Protein AF-A0A5K1AZG7-F1 (afdb_monomer)

InterPro domains:
  IPR001585 Transaldolase/Fructose-6-phosphate aldolase [PF00923] (3-68)
  IPR013785 Aldolase-type TIM barrel [G3DSA:3.20.20.70] (1-73)

Foldseek 3Di:
DDDDDPVVVVVCVVDNDDDDCPPPPVVVVVVVVVVCVVVVDDPVVVVVVVVVVVVVVVVVVVVVVVVVVVVVVVVVVVVVD

Nearest PDB structures (foldseek):
  7odo-assembly1_A  TM=9.515E-01  e=5.433E-02  Neisseria gonorrhoeae
  7bbw-assembly2_B  TM=9.549E-01  e=5.898E-02  Neisseria gonorrhoeae
  7oey-assembly1_B  TM=9.502E-01  e=5.898E-02  Neisseria gonorrhoeae FA 1090

Mean predicted aligned error: 4.85 Å

Organism: NCBI:txid210225

Structure (mmCIF, N/CA/C/O backbone):
data_AF-A0A5K1AZG7-F1
#
_entry.id   AF-A0A5K1AZG7-F1
#
loop_
_atom_site.group_PDB
_atom_site.id
_atom_site.type_symbol
_atom_site.label_atom_id
_atom_site.label_alt_id
_atom_site.label_comp_id
_atom_site.label_asym_id
_atom_site.label_entity_id
_atom_site.label_seq_id
_atom_site.pdbx_PDB_ins_code
_atom_site.Cartn_x
_atom_site.Cartn_y
_atom_site.Cartn_z
_atom_site.occupancy
_atom_site.B_iso_or_equiv
_atom_site.auth_seq_id
_atom_site.auth_comp_id
_atom_site.auth_asym_id
_atom_site.auth_atom_id
_atom_site.pdbx_PDB_model_num
ATOM 1 N N . VAL A 1 1 ? 8.760 11.796 1.825 1.00 91.44 1 VAL A N 1
ATOM 2 C CA . VAL A 1 1 ? 8.829 11.118 3.145 1.00 91.44 1 VAL A CA 1
ATOM 3 C C . VAL A 1 1 ? 8.240 9.730 2.970 1.00 91.44 1 VAL A C 1
ATOM 5 O O . VAL A 1 1 ? 7.290 9.622 2.209 1.00 91.44 1 VAL A O 1
ATOM 8 N N . SER A 1 2 ? 8.805 8.700 3.605 1.00 94.19 2 SER A N 1
ATOM 9 C CA . SER A 1 2 ? 8.230 7.347 3.624 1.00 94.19 2 SER A CA 1
ATOM 10 C C . SER A 1 2 ? 7.812 7.011 5.055 1.00 94.19 2 SER A C 1
ATOM 12 O O . SER A 1 2 ? 8.664 7.005 5.945 1.00 94.19 2 SER A O 1
ATOM 14 N N . THR A 1 3 ? 6.514 6.799 5.285 1.00 96.25 3 THR A N 1
ATOM 15 C CA . THR A 1 3 ? 5.976 6.351 6.579 1.00 96.25 3 THR A CA 1
ATOM 16 C C . THR A 1 3 ? 5.964 4.831 6.580 1.00 96.25 3 THR A C 1
ATOM 18 O O . THR A 1 3 ? 5.281 4.224 5.760 1.00 96.25 3 THR A O 1
ATOM 21 N N . MET A 1 4 ? 6.729 4.217 7.479 1.00 97.38 4 MET A N 1
ATOM 22 C CA . MET A 1 4 ? 6.941 2.770 7.501 1.00 97.38 4 MET A CA 1
ATOM 23 C C . MET A 1 4 ? 6.437 2.170 8.815 1.00 97.38 4 MET A C 1
ATOM 25 O O . MET A 1 4 ? 6.693 2.755 9.868 1.00 97.38 4 MET A O 1
ATOM 29 N N . PRO A 1 5 ? 5.760 1.008 8.787 1.00 97.75 5 PRO A N 1
ATOM 30 C CA . PRO A 1 5 ? 5.528 0.232 9.999 1.00 97.75 5 PRO A CA 1
ATOM 31 C C . PRO A 1 5 ? 6.855 -0.322 10.541 1.00 97.75 5 PRO A C 1
ATOM 33 O O . PRO A 1 5 ? 7.796 -0.544 9.773 1.00 97.75 5 PRO A O 1
ATOM 36 N N . ASP A 1 6 ? 6.914 -0.613 11.842 1.00 98.12 6 ASP A N 1
ATOM 37 C CA . ASP A 1 6 ? 8.138 -1.053 12.534 1.00 98.12 6 ASP A CA 1
ATOM 38 C C . ASP A 1 6 ? 8.829 -2.237 11.850 1.00 98.12 6 ASP A C 1
ATOM 40 O O . ASP A 1 6 ? 10.051 -2.265 11.731 1.00 98.12 6 ASP A O 1
ATOM 44 N N . GLN A 1 7 ? 8.054 -3.194 11.332 1.00 97.94 7 GLN A N 1
ATOM 45 C CA . GLN A 1 7 ? 8.605 -4.352 10.628 1.00 97.94 7 GLN A CA 1
ATOM 46 C C . GLN A 1 7 ? 9.340 -3.959 9.337 1.00 97.94 7 GLN A C 1
ATOM 48 O O . GLN A 1 7 ? 10.419 -4.483 9.062 1.00 97.94 7 GLN A O 1
ATOM 53 N N . ALA A 1 8 ? 8.780 -3.033 8.554 1.00 97.44 8 ALA A N 1
ATOM 54 C CA . ALA A 1 8 ? 9.416 -2.553 7.330 1.00 97.44 8 ALA A CA 1
ATOM 55 C C . ALA A 1 8 ? 10.663 -1.720 7.650 1.00 97.44 8 ALA A C 1
ATOM 57 O O . ALA A 1 8 ? 11.688 -1.870 6.988 1.00 97.44 8 ALA A O 1
ATOM 58 N N . LEU A 1 9 ? 10.606 -0.900 8.706 1.00 97.94 9 LEU A N 1
ATOM 59 C CA . LEU A 1 9 ? 11.770 -0.165 9.194 1.00 97.94 9 LEU A CA 1
ATOM 60 C C . LEU A 1 9 ? 12.882 -1.120 9.647 1.00 97.94 9 LEU A C 1
ATOM 62 O O . LEU A 1 9 ? 14.037 -0.925 9.282 1.00 97.94 9 LEU A O 1
ATOM 66 N N 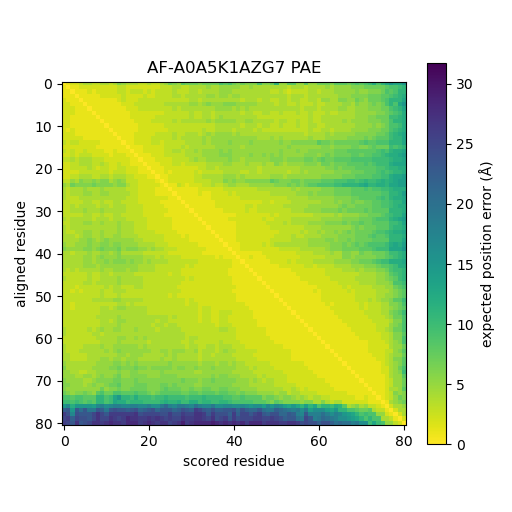. GLN A 1 10 ? 12.546 -2.173 10.391 1.00 98.25 10 GLN A N 1
ATOM 67 C CA . GLN A 1 10 ? 13.518 -3.158 10.859 1.00 98.25 10 GLN A CA 1
ATOM 68 C C . GLN A 1 10 ? 14.176 -3.913 9.699 1.00 98.25 10 GLN A C 1
ATOM 70 O O . GLN A 1 10 ? 15.389 -4.114 9.721 1.00 98.25 10 GLN A O 1
ATOM 75 N N . ALA A 1 11 ? 13.403 -4.289 8.675 1.00 98.44 11 ALA A N 1
ATOM 76 C CA . ALA A 1 11 ? 13.944 -4.891 7.457 1.00 98.44 11 ALA A CA 1
ATOM 77 C C . ALA A 1 11 ? 14.886 -3.922 6.724 1.00 98.44 11 ALA A C 1
ATOM 79 O O . ALA A 1 11 ? 15.982 -4.299 6.315 1.00 98.44 11 ALA A O 1
ATOM 80 N N . PHE A 1 12 ? 14.509 -2.644 6.631 1.00 98.06 12 PHE A N 1
ATOM 81 C CA . PHE A 1 12 ? 15.363 -1.621 6.036 1.00 98.06 12 PHE A CA 1
ATOM 82 C C . PHE A 1 12 ? 16.657 -1.386 6.836 1.00 98.06 12 PHE A C 1
ATOM 84 O O . PHE A 1 12 ? 17.701 -1.140 6.243 1.00 98.06 12 PHE A O 1
ATOM 91 N N . LEU A 1 13 ? 16.626 -1.484 8.168 1.00 97.88 13 LEU A N 1
ATOM 92 C CA . LEU A 1 13 ? 17.831 -1.376 9.000 1.00 97.88 13 LEU A CA 1
ATOM 93 C C . LEU A 1 13 ? 18.779 -2.570 8.836 1.00 97.88 13 LEU A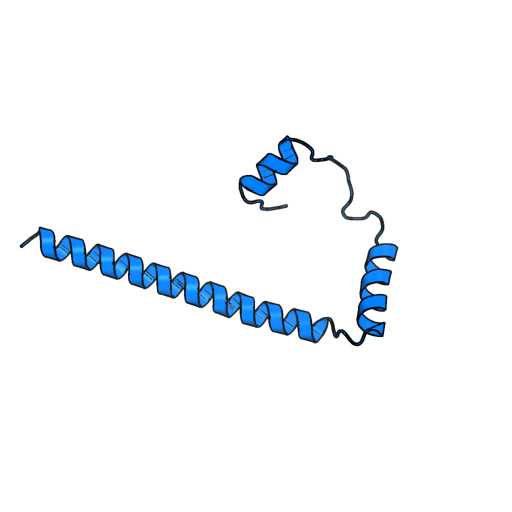 C 1
ATOM 95 O O . LEU A 1 13 ? 19.990 -2.389 8.925 1.00 97.88 13 LEU A O 1
ATOM 99 N N . ASP A 1 14 ? 18.239 -3.769 8.619 1.00 98.44 14 ASP A N 1
ATOM 100 C CA . ASP A 1 14 ? 19.025 -4.992 8.438 1.00 98.44 14 ASP A CA 1
ATOM 101 C C . ASP A 1 14 ? 19.712 -5.039 7.062 1.00 98.44 14 ASP A C 1
ATOM 103 O O . ASP A 1 14 ? 20.905 -5.325 6.971 1.00 98.44 14 ASP A O 1
ATOM 107 N N . HIS A 1 15 ? 18.978 -4.721 5.989 1.00 98.06 15 HIS A N 1
ATOM 108 C CA . HIS A 1 15 ? 19.466 -4.908 4.615 1.00 98.06 15 HIS A CA 1
ATOM 109 C C . HIS A 1 15 ? 18.974 -3.859 3.602 1.00 98.06 15 HIS A C 1
ATOM 111 O O . HIS A 1 15 ? 19.006 -4.088 2.391 1.00 98.06 15 HIS A O 1
ATOM 117 N N . GLY A 1 16 ? 18.516 -2.695 4.058 1.00 96.81 16 GLY A N 1
ATOM 118 C CA . GLY A 1 16 ? 18.153 -1.585 3.182 1.00 96.81 16 GLY A CA 1
ATOM 119 C C . GLY A 1 16 ? 19.371 -0.932 2.526 1.00 96.81 16 GLY A C 1
ATOM 120 O O . GLY A 1 16 ? 20.448 -0.833 3.112 1.00 96.81 16 GLY A O 1
ATOM 121 N N . VAL A 1 17 ? 19.195 -0.435 1.301 1.00 97.06 17 VAL A N 1
ATOM 122 C CA . VAL A 1 17 ? 20.228 0.319 0.577 1.00 97.06 17 VAL A CA 1
ATOM 123 C C . VAL A 1 17 ? 19.772 1.762 0.413 1.00 97.06 17 VAL A C 1
ATOM 125 O O . VAL A 1 17 ? 18.738 2.037 -0.197 1.00 97.06 17 VAL A O 1
ATOM 128 N N . VAL A 1 18 ? 20.563 2.702 0.928 1.00 96.38 18 VAL A N 1
ATOM 129 C CA . VAL A 1 18 ? 20.310 4.134 0.738 1.00 96.38 18 VAL A CA 1
ATOM 130 C C . VAL A 1 18 ? 20.834 4.555 -0.631 1.00 96.38 18 VAL A C 1
ATOM 132 O O . VAL A 1 18 ? 22.033 4.513 -0.894 1.00 96.38 18 VAL A O 1
ATOM 135 N N . SER A 1 19 ? 19.930 4.989 -1.504 1.00 95.50 19 SER A N 1
ATOM 136 C CA . SER A 1 19 ? 20.264 5.558 -2.809 1.00 95.50 19 SER A CA 1
ATOM 137 C C . SER A 1 19 ? 19.194 6.558 -3.249 1.00 95.50 19 SER A C 1
ATOM 139 O O . SER A 1 19 ? 18.071 6.551 -2.741 1.00 95.50 19 SER A O 1
ATOM 141 N N . ARG A 1 20 ? 19.535 7.440 -4.195 1.00 95.81 20 ARG A N 1
ATOM 142 C CA . ARG A 1 20 ? 18.550 8.306 -4.851 1.00 95.81 20 ARG A CA 1
ATOM 143 C C . ARG A 1 20 ? 17.895 7.521 -5.988 1.00 95.81 20 ARG A C 1
ATOM 145 O O . ARG A 1 20 ? 18.392 7.538 -7.107 1.00 95.81 20 ARG A O 1
ATOM 152 N N . SER A 1 21 ? 16.812 6.819 -5.670 1.00 94.38 21 SER A N 1
ATOM 153 C CA . SER A 1 21 ? 16.094 5.970 -6.629 1.00 94.38 21 SER A CA 1
ATOM 154 C C . SER A 1 21 ? 14.812 6.591 -7.188 1.00 94.38 21 SER A C 1
ATOM 156 O O . SER A 1 21 ? 14.299 6.108 -8.191 1.00 94.38 21 SER A O 1
ATOM 158 N N . ILE A 1 22 ? 14.293 7.663 -6.579 1.00 94.88 22 ILE A N 1
ATOM 159 C CA . ILE A 1 22 ? 12.963 8.213 -6.906 1.00 94.88 22 ILE A CA 1
ATOM 160 C C . ILE A 1 22 ? 12.814 8.666 -8.366 1.00 94.88 22 ILE A C 1
ATOM 162 O O . ILE A 1 22 ? 11.729 8.610 -8.926 1.00 94.88 22 ILE A O 1
ATOM 166 N N . ASP A 1 23 ? 13.907 9.115 -8.969 1.00 95.69 23 ASP A N 1
ATOM 167 C CA . ASP A 1 23 ? 14.004 9.579 -10.351 1.00 95.69 23 ASP A CA 1
ATOM 168 C C . ASP A 1 23 ? 14.896 8.676 -11.214 1.00 95.69 23 ASP A C 1
ATOM 170 O O . ASP A 1 23 ? 15.228 9.012 -12.351 1.00 95.69 23 ASP A O 1
ATOM 174 N N . SER A 1 24 ? 15.275 7.511 -10.685 1.00 95.62 24 SER A N 1
ATOM 175 C CA . SER A 1 24 ? 15.933 6.466 -11.463 1.00 95.62 24 SER A CA 1
ATOM 176 C C . SER A 1 24 ? 14.900 5.665 -12.261 1.00 95.62 24 SER A C 1
ATOM 178 O O . SER A 1 24 ? 13.767 5.500 -11.820 1.00 95.62 24 SER A O 1
ATOM 180 N N . ASN A 1 25 ? 15.292 5.171 -13.438 1.00 95.00 25 ASN A N 1
ATOM 181 C CA . ASN A 1 25 ? 14.511 4.237 -14.263 1.00 95.00 25 ASN A CA 1
ATOM 182 C C . ASN A 1 25 ? 13.061 4.661 -14.587 1.00 95.00 25 ASN A C 1
ATOM 184 O O . ASN A 1 25 ? 12.195 3.812 -14.777 1.00 95.00 25 ASN A O 1
ATOM 188 N N . VAL A 1 26 ? 12.781 5.962 -14.718 1.00 97.06 26 VAL A N 1
ATOM 189 C CA . VAL A 1 26 ? 11.422 6.464 -15.018 1.00 97.06 26 VAL A CA 1
ATOM 190 C C . VAL A 1 26 ? 10.818 5.814 -16.273 1.00 97.06 26 VAL A C 1
ATOM 192 O O . VAL A 1 26 ? 9.669 5.386 -16.243 1.00 97.06 26 VAL A O 1
ATOM 195 N N . ALA A 1 27 ? 11.610 5.654 -17.339 1.00 97.44 27 ALA A N 1
ATOM 196 C CA . ALA A 1 27 ? 11.161 5.021 -18.584 1.00 97.44 27 ALA A CA 1
ATOM 197 C C . ALA A 1 27 ? 10.770 3.538 -18.412 1.00 97.44 27 ALA A C 1
ATOM 199 O O . ALA A 1 27 ? 9.878 3.046 -19.099 1.00 97.44 27 ALA A O 1
ATOM 200 N N . GLU A 1 28 ? 11.423 2.819 -17.494 1.00 97.06 28 GLU A N 1
ATOM 201 C CA . GLU A 1 28 ? 11.035 1.447 -17.148 1.00 97.06 28 GLU A CA 1
ATOM 202 C C . GLU A 1 28 ? 9.676 1.448 -16.443 1.00 97.06 28 GLU A C 1
ATOM 204 O O . GLU A 1 28 ? 8.797 0.671 -16.807 1.00 97.06 28 GLU A O 1
ATOM 209 N N . GLY A 1 29 ? 9.476 2.380 -15.503 1.00 95.75 29 GLY A N 1
ATOM 210 C CA . GLY A 1 29 ? 8.184 2.606 -14.860 1.00 95.75 29 GLY A CA 1
ATOM 211 C C . GLY A 1 29 ? 7.072 2.837 -15.883 1.00 95.75 29 GLY A C 1
ATOM 212 O O . GLY A 1 29 ? 6.078 2.120 -15.867 1.00 95.75 29 GLY A O 1
ATOM 213 N N . GLU A 1 30 ? 7.263 3.765 -16.823 1.00 96.06 30 GLU A N 1
ATOM 214 C CA . GLU A 1 30 ? 6.308 4.041 -17.910 1.00 96.06 30 GLU A CA 1
ATOM 215 C C . GLU A 1 30 ? 6.014 2.800 -18.772 1.00 96.06 30 GLU A C 1
ATOM 217 O O . GLU A 1 30 ? 4.859 2.551 -19.125 1.00 96.06 30 GLU A O 1
ATOM 222 N N . SER A 1 31 ? 7.030 1.981 -19.068 1.00 97.44 31 SER A N 1
ATOM 223 C CA . SER A 1 31 ? 6.840 0.728 -19.811 1.00 97.44 31 SER A CA 1
ATOM 224 C C . SER A 1 31 ? 5.940 -0.253 -19.061 1.00 97.44 31 SER A C 1
ATOM 226 O O . SER A 1 31 ? 5.085 -0.879 -19.684 1.00 97.44 31 SER A O 1
ATOM 228 N N . VAL A 1 32 ? 6.085 -0.364 -17.736 1.00 96.38 32 VAL A N 1
ATOM 229 C CA . VAL A 1 32 ? 5.230 -1.228 -16.906 1.00 96.38 32 VAL A CA 1
ATOM 230 C C . VAL A 1 32 ? 3.766 -0.793 -16.989 1.00 96.38 32 VAL A C 1
ATOM 232 O O . VAL A 1 32 ? 2.892 -1.648 -17.141 1.00 96.38 32 VAL A O 1
ATOM 235 N N . TYR A 1 33 ? 3.486 0.517 -16.956 1.00 94.81 33 TYR A N 1
ATOM 236 C CA . TYR A 1 33 ? 2.123 1.029 -17.146 1.00 94.81 33 TYR A CA 1
ATOM 237 C C . TYR A 1 33 ? 1.550 0.608 -18.502 1.00 94.81 33 TYR A C 1
ATOM 239 O O . TYR A 1 33 ? 0.456 0.044 -18.548 1.00 94.81 33 TYR A O 1
ATOM 247 N N . GLY A 1 34 ? 2.307 0.810 -19.585 1.00 96.88 34 GLY A N 1
ATOM 248 C CA . GLY A 1 34 ? 1.868 0.449 -20.933 1.00 96.88 34 GLY A CA 1
ATOM 249 C C . GLY A 1 34 ? 1.708 -1.060 -21.151 1.00 96.88 34 GLY A C 1
ATOM 250 O O . GLY A 1 34 ? 0.836 -1.489 -21.905 1.00 96.88 34 GLY A O 1
ATOM 251 N N . ASP A 1 35 ? 2.520 -1.893 -20.501 1.00 97.50 35 ASP A N 1
ATOM 252 C CA . ASP A 1 35 ? 2.386 -3.349 -20.591 1.00 97.50 35 ASP A CA 1
ATOM 253 C C . ASP A 1 35 ? 1.139 -3.858 -19.861 1.00 97.50 35 ASP A C 1
ATOM 255 O O . ASP A 1 35 ? 0.473 -4.767 -20.356 1.00 97.50 35 ASP A O 1
ATOM 259 N N . LEU A 1 36 ? 0.767 -3.235 -18.740 1.00 96.50 36 LEU A N 1
ATOM 260 C CA . LEU A 1 36 ? -0.481 -3.542 -18.041 1.00 96.50 36 LEU A CA 1
ATOM 261 C C . LEU A 1 36 ? -1.710 -3.133 -18.872 1.00 96.50 36 LEU A C 1
ATOM 263 O O . LEU A 1 36 ? -2.650 -3.921 -18.995 1.00 96.50 36 LEU A O 1
ATOM 267 N N . GLU A 1 37 ? -1.667 -1.989 -19.557 1.00 96.31 37 GLU A N 1
ATOM 268 C CA . GLU A 1 37 ? -2.731 -1.580 -20.489 1.00 96.31 37 GLU A CA 1
ATOM 269 C C . GLU A 1 37 ? -2.892 -2.553 -21.668 1.00 96.31 37 GLU A C 1
ATOM 271 O O . GLU A 1 37 ? -4.015 -2.887 -22.048 1.00 96.31 37 GLU A O 1
ATOM 276 N N . LYS A 1 38 ? -1.792 -3.083 -22.226 1.00 97.75 38 LYS A N 1
ATOM 277 C CA . LYS A 1 38 ? -1.849 -4.115 -23.2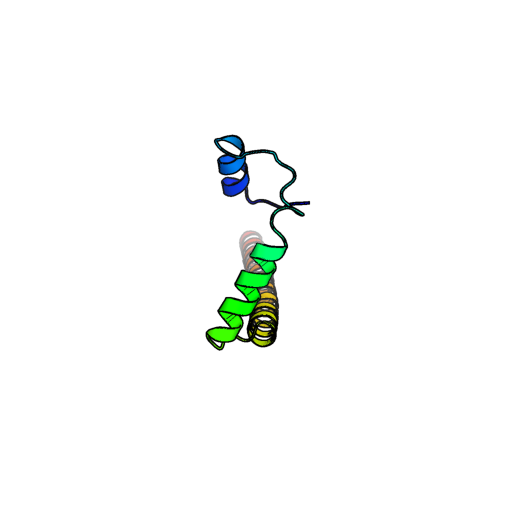87 1.00 97.75 38 LYS A CA 1
ATOM 278 C C . LYS A 1 38 ? -2.516 -5.409 -22.822 1.00 97.75 38 LYS A C 1
ATOM 280 O O . LYS A 1 38 ? -3.055 -6.143 -23.650 1.00 97.75 38 LYS A O 1
ATOM 285 N N . LEU A 1 39 ? -2.471 -5.698 -21.522 1.00 97.69 39 LEU A N 1
ATOM 286 C CA . LEU A 1 39 ? -3.177 -6.821 -20.904 1.00 97.69 39 LEU A CA 1
ATOM 287 C C . LEU A 1 39 ? -4.651 -6.501 -20.605 1.00 97.69 39 LEU A C 1
ATOM 289 O O . LEU A 1 39 ? -5.373 -7.374 -20.128 1.00 97.69 39 LEU A O 1
ATOM 293 N N . GLY A 1 40 ? -5.109 -5.284 -20.917 1.00 97.25 40 GLY A N 1
ATOM 294 C CA . GLY A 1 40 ? -6.480 -4.829 -20.707 1.00 97.25 40 GLY A CA 1
ATOM 295 C C . GLY A 1 40 ? -6.754 -4.297 -19.302 1.00 97.25 40 GLY A C 1
ATOM 296 O O . GLY A 1 40 ? -7.916 -4.217 -18.917 1.00 97.25 40 GLY A O 1
ATOM 297 N N . ILE A 1 41 ? -5.717 -3.964 -18.529 1.00 97.44 41 ILE A N 1
ATOM 298 C CA . ILE A 1 41 ? -5.869 -3.368 -17.197 1.00 97.44 41 ILE A CA 1
ATOM 299 C C . ILE A 1 41 ? -6.001 -1.851 -17.353 1.00 97.44 41 ILE A C 1
ATOM 301 O O . ILE A 1 41 ? -5.077 -1.198 -17.833 1.00 97.44 41 ILE A O 1
ATOM 305 N N . ASP A 1 42 ? -7.138 -1.295 -16.928 1.00 96.44 42 ASP A N 1
ATOM 306 C CA . ASP A 1 42 ? -7.359 0.152 -16.877 1.00 96.44 42 ASP A CA 1
ATOM 307 C C . ASP A 1 42 ? -6.890 0.719 -15.531 1.00 96.44 42 ASP A C 1
ATOM 309 O O . ASP A 1 42 ? -7.458 0.455 -14.469 1.00 96.44 42 ASP A O 1
ATOM 313 N N . TRP A 1 43 ? -5.848 1.543 -15.577 1.00 94.06 43 TRP A N 1
ATOM 314 C CA . TRP A 1 43 ? -5.288 2.203 -14.403 1.00 94.06 43 TRP A CA 1
ATOM 315 C C . TRP A 1 43 ? -6.251 3.154 -13.696 1.00 94.06 43 TRP A C 1
ATOM 317 O O . TRP A 1 43 ? -6.184 3.287 -12.472 1.00 94.06 43 TRP A O 1
ATOM 327 N N . ASN A 1 44 ? -7.148 3.807 -14.435 1.00 95.12 44 ASN A N 1
ATOM 328 C CA . ASN A 1 44 ? -8.134 4.709 -13.846 1.00 95.12 44 ASN A CA 1
ATOM 329 C C . ASN A 1 44 ? -9.195 3.923 -13.079 1.00 95.12 44 ASN A C 1
ATOM 331 O O . ASN A 1 44 ? -9.622 4.354 -12.005 1.00 95.12 44 ASN A O 1
ATOM 335 N N . GLU A 1 45 ? -9.595 2.764 -13.604 1.00 97.69 45 GLU A N 1
ATOM 336 C CA . GLU A 1 45 ? -10.513 1.859 -12.916 1.00 97.69 45 GLU A CA 1
ATOM 337 C C . GLU A 1 45 ? -9.878 1.329 -11.627 1.00 97.69 45 GLU A C 1
ATOM 339 O O . GLU A 1 45 ? -10.472 1.467 -10.558 1.00 97.69 45 GLU A O 1
ATOM 344 N N . VAL A 1 46 ? -8.637 0.831 -11.697 1.00 97.38 46 VAL A N 1
ATOM 345 C CA . VAL A 1 46 ? -7.893 0.352 -10.519 1.00 97.38 46 VAL A CA 1
ATOM 346 C C . VAL A 1 46 ? -7.752 1.455 -9.467 1.00 97.38 46 VAL A C 1
ATOM 348 O O . VAL A 1 46 ? -8.005 1.218 -8.287 1.00 97.38 46 VAL A O 1
ATOM 351 N N . GLY A 1 47 ? -7.384 2.672 -9.877 1.00 97.31 47 GLY A N 1
ATOM 352 C CA . GLY A 1 47 ? -7.269 3.812 -8.966 1.00 97.31 47 GLY A CA 1
ATOM 353 C C . GLY A 1 47 ? -8.594 4.155 -8.285 1.00 97.31 47 GLY A C 1
ATOM 354 O O . GLY A 1 47 ? -8.639 4.302 -7.064 1.00 97.31 47 GLY A O 1
ATOM 355 N N . SER A 1 48 ? -9.682 4.205 -9.058 1.00 98.44 48 SER A N 1
ATOM 356 C CA . SER A 1 48 ? -11.027 4.486 -8.539 1.00 98.44 48 SER A CA 1
ATOM 357 C C . SER A 1 48 ? -11.493 3.408 -7.558 1.00 98.44 48 SER A C 1
ATOM 359 O O . SER A 1 48 ? -12.059 3.722 -6.511 1.00 98.44 48 SER A O 1
ATOM 361 N N . GLN A 1 49 ? -11.227 2.136 -7.866 1.00 98.50 49 GLN A N 1
ATOM 362 C CA . GLN A 1 49 ? -11.547 1.020 -6.982 1.00 98.50 49 GLN A CA 1
ATOM 363 C C . GLN A 1 49 ? -10.786 1.125 -5.654 1.00 98.50 49 GLN A C 1
ATOM 365 O O . GLN A 1 49 ? -11.400 1.053 -4.589 1.00 98.50 49 GLN A O 1
ATOM 370 N N . LEU A 1 50 ? -9.467 1.333 -5.705 1.00 98.56 50 LEU A N 1
ATOM 371 C CA . LEU A 1 50 ? -8.630 1.441 -4.507 1.00 98.56 50 LEU A CA 1
ATOM 372 C C . LEU A 1 50 ? -9.017 2.638 -3.629 1.00 98.56 50 LEU A C 1
ATOM 374 O O . LEU A 1 50 ? -8.926 2.548 -2.405 1.00 98.56 50 LEU A O 1
ATOM 378 N N . GLU A 1 51 ? -9.467 3.745 -4.223 1.00 98.62 51 GLU A N 1
ATOM 379 C CA . GLU A 1 51 ? -9.966 4.900 -3.473 1.00 98.62 51 GLU A CA 1
ATOM 380 C C . GLU A 1 51 ? -11.238 4.555 -2.686 1.00 98.62 51 GLU A C 1
ATOM 382 O O . GLU A 1 51 ? -11.296 4.801 -1.478 1.00 98.62 51 GLU A O 1
ATOM 387 N N . VAL A 1 52 ? -12.226 3.932 -3.341 1.00 98.62 52 VAL A N 1
ATOM 388 C CA . VAL A 1 52 ? -13.478 3.501 -2.695 1.00 98.62 52 VAL A CA 1
ATOM 389 C C . VAL A 1 52 ? -13.191 2.515 -1.564 1.00 98.62 52 VAL A C 1
ATOM 391 O O . VAL A 1 52 ? -13.648 2.708 -0.437 1.00 98.62 52 VAL A O 1
ATOM 394 N N . GLU A 1 53 ? -12.381 1.490 -1.831 1.00 98.62 53 GLU A N 1
ATOM 395 C CA . GLU A 1 53 ? -12.000 0.491 -0.828 1.00 98.62 53 GLU A CA 1
ATOM 396 C C . GLU A 1 53 ? -11.222 1.113 0.341 1.00 98.62 53 GLU A C 1
ATOM 398 O O . GLU A 1 53 ? -11.418 0.737 1.503 1.00 98.62 53 GLU A O 1
ATOM 403 N N . GLY A 1 54 ? -10.367 2.096 0.048 1.00 98.50 54 GLY A N 1
ATOM 404 C CA . GLY A 1 54 ? -9.638 2.870 1.043 1.00 98.50 54 GLY A CA 1
ATOM 405 C C . GLY A 1 54 ? -10.580 3.615 1.985 1.00 98.50 54 GLY A C 1
ATOM 406 O O . GLY A 1 54 ? -10.493 3.436 3.201 1.00 98.50 54 GLY A O 1
ATOM 407 N N . VAL A 1 55 ? -11.515 4.402 1.447 1.00 98.62 55 VAL A N 1
ATOM 408 C CA . VAL A 1 55 ? -12.499 5.147 2.251 1.00 98.62 55 VAL A CA 1
ATOM 409 C C . VAL A 1 55 ? -13.336 4.198 3.110 1.00 98.62 55 VAL A C 1
ATOM 411 O O . VAL A 1 55 ? -13.457 4.412 4.320 1.00 98.62 55 VAL A O 1
ATOM 414 N N . ASP A 1 56 ? -13.832 3.108 2.527 1.00 98.62 56 ASP A N 1
ATOM 415 C CA . ASP A 1 56 ? -14.612 2.095 3.241 1.00 98.62 56 ASP A CA 1
ATOM 416 C C . ASP A 1 56 ? -13.833 1.472 4.408 1.00 98.62 56 ASP A C 1
ATOM 418 O O . ASP A 1 56 ? -14.380 1.248 5.492 1.00 98.62 56 ASP A O 1
ATOM 422 N N . SER A 1 57 ? -12.546 1.179 4.208 1.00 98.69 57 SER A N 1
ATOM 423 C CA . SER A 1 57 ? -11.673 0.620 5.247 1.00 98.69 57 SER A CA 1
ATOM 424 C C . SER A 1 57 ? -11.463 1.598 6.408 1.00 98.69 57 SER A C 1
ATOM 426 O O . SER A 1 57 ? -11.522 1.212 7.584 1.00 98.69 57 SER A O 1
ATOM 428 N N . PHE A 1 58 ? -11.289 2.885 6.099 1.00 98.38 58 PHE A N 1
ATOM 429 C CA . PHE A 1 58 ? -11.173 3.937 7.108 1.00 98.38 58 PHE A CA 1
ATOM 430 C C . PHE A 1 58 ? -12.474 4.107 7.901 1.00 98.38 58 PHE A C 1
ATOM 432 O O . PHE A 1 58 ? -12.423 4.172 9.131 1.00 98.38 58 PHE A O 1
ATOM 439 N N . MET A 1 59 ? -13.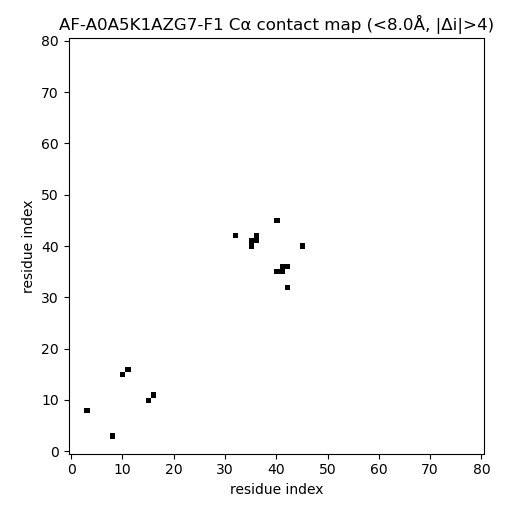633 4.107 7.232 1.00 98.50 59 MET A N 1
ATOM 440 C CA . MET A 1 59 ? -14.943 4.170 7.893 1.00 98.50 59 MET A CA 1
ATOM 441 C C . MET A 1 59 ? -15.145 2.995 8.856 1.00 98.50 59 MET A C 1
ATOM 443 O O . MET A 1 59 ? -15.440 3.204 10.031 1.00 98.50 59 MET A O 1
ATOM 447 N N . LYS A 1 60 ? -14.886 1.763 8.403 1.00 98.56 60 LYS A N 1
ATOM 448 C CA . LYS A 1 60 ? -14.992 0.557 9.243 1.00 98.56 60 LYS A CA 1
ATOM 449 C C . LYS A 1 60 ? -14.066 0.615 10.460 1.00 98.56 60 LYS A C 1
ATOM 451 O O . LYS A 1 60 ? -14.468 0.251 11.565 1.00 98.56 60 LYS A O 1
ATOM 456 N N . SER A 1 61 ? -12.834 1.088 10.272 1.00 98.50 61 SER A N 1
ATOM 457 C CA . SER A 1 61 ? -11.869 1.253 11.366 1.00 98.50 61 SER A CA 1
ATOM 458 C C . SER A 1 61 ? -12.352 2.280 12.396 1.00 98.50 61 SER A C 1
ATOM 460 O O . SER A 1 61 ? -12.188 2.079 13.601 1.00 98.50 61 SER A O 1
ATOM 462 N N . PHE A 1 62 ? -12.993 3.356 11.937 1.00 98.56 62 PHE A N 1
ATOM 463 C CA . PHE A 1 62 ? -13.570 4.376 12.804 1.00 98.56 62 PHE A CA 1
ATOM 464 C C . PHE A 1 62 ? -14.787 3.863 13.586 1.00 98.56 62 PHE A C 1
ATOM 466 O O . PHE A 1 62 ? -14.845 4.039 14.803 1.00 98.56 62 PHE A O 1
ATOM 473 N N . ASP A 1 63 ? -15.707 3.148 12.940 1.00 98.56 63 ASP A N 1
ATOM 474 C CA . ASP A 1 63 ? -16.846 2.521 13.622 1.00 98.56 63 ASP A CA 1
ATOM 475 C C . ASP A 1 63 ? -16.379 1.513 14.684 1.00 98.56 63 ASP A C 1
ATOM 477 O O . ASP A 1 63 ? -16.884 1.490 15.810 1.00 98.56 63 ASP A O 1
ATOM 481 N N . SER A 1 64 ? -15.350 0.718 14.370 1.00 98.50 64 SER A N 1
ATOM 482 C CA . SER A 1 64 ? -14.728 -0.201 15.329 1.00 98.50 64 SER A CA 1
ATOM 483 C C . SER A 1 64 ? -14.144 0.531 16.543 1.00 98.50 64 SER A C 1
ATOM 485 O O . SER A 1 64 ? -14.262 0.046 17.674 1.00 98.50 64 SER A O 1
ATOM 487 N N . LEU A 1 65 ? -13.526 1.699 16.335 1.00 98.56 65 LEU A N 1
ATOM 488 C CA . LEU A 1 65 ? -13.027 2.542 17.421 1.00 98.56 65 LEU A CA 1
ATOM 489 C C . LEU A 1 65 ? -14.178 3.030 18.310 1.00 98.56 65 LEU A C 1
ATOM 491 O O . LEU A 1 65 ? -14.093 2.907 19.532 1.00 98.56 65 LEU A O 1
ATOM 495 N N . LEU A 1 66 ? -15.262 3.538 17.718 1.00 98.56 66 LEU A N 1
ATOM 496 C CA . LEU A 1 66 ? -16.427 4.015 18.467 1.00 98.56 66 LEU A CA 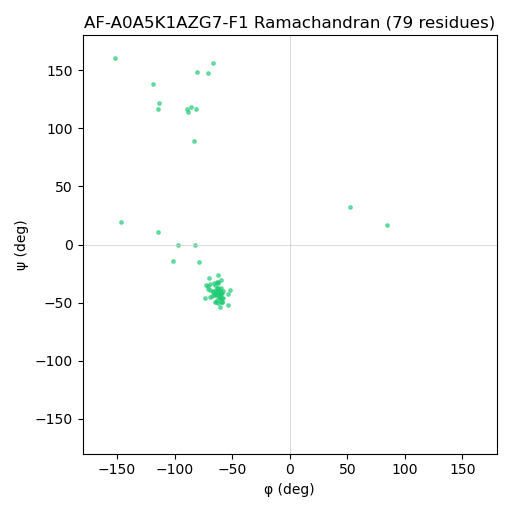1
ATOM 497 C C . LEU A 1 66 ? -17.071 2.902 19.302 1.00 98.56 66 LEU A C 1
ATOM 499 O O . LEU A 1 66 ? -17.349 3.115 20.483 1.0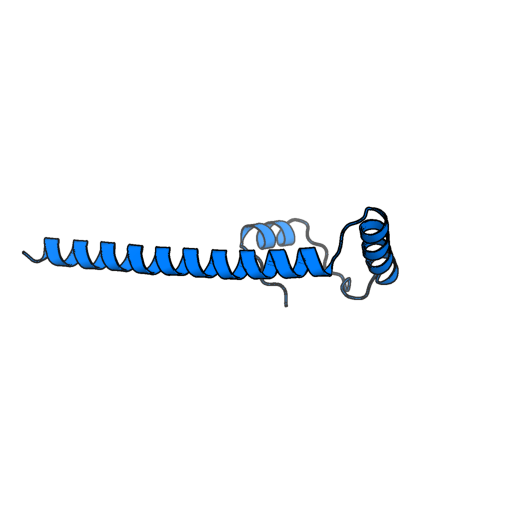0 98.56 66 LEU A O 1
ATOM 503 N N . ASN A 1 67 ? -17.233 1.707 18.731 1.00 98.44 67 ASN A N 1
ATOM 504 C CA . ASN A 1 67 ? -17.751 0.544 19.455 1.00 98.44 67 ASN A CA 1
ATOM 505 C C . ASN A 1 67 ? -16.852 0.174 20.641 1.00 98.44 67 ASN A C 1
ATOM 507 O O . ASN A 1 67 ? -17.332 0.028 21.763 1.00 98.44 67 ASN A O 1
ATOM 511 N N . THR A 1 68 ? -15.533 0.136 20.430 1.00 98.31 68 THR A N 1
ATOM 512 C CA . THR A 1 68 ? -14.561 -0.155 21.498 1.00 98.31 68 THR A CA 1
ATOM 513 C C . THR A 1 68 ? -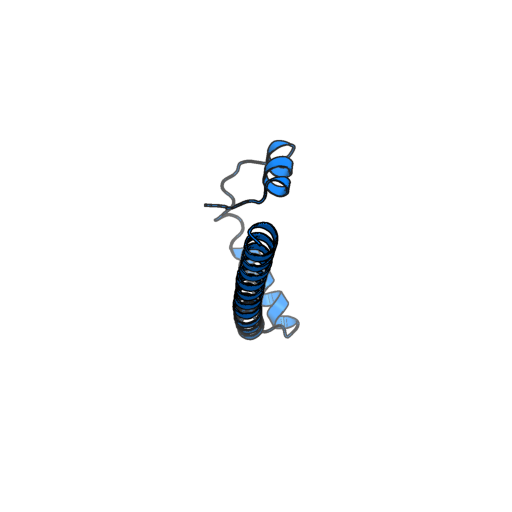14.651 0.859 22.645 1.00 98.31 68 THR A C 1
ATOM 515 O O . THR A 1 68 ? -14.601 0.496 23.824 1.00 98.31 68 THR A 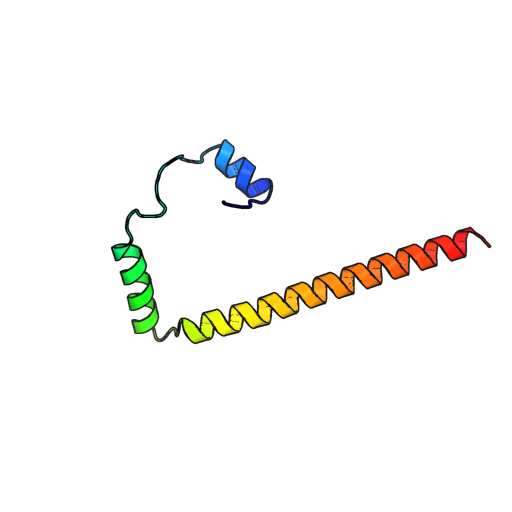O 1
ATOM 518 N N . LEU A 1 69 ? -14.809 2.146 22.321 1.00 98.12 69 LEU A N 1
ATOM 519 C CA . LEU A 1 69 ? -14.987 3.203 23.318 1.00 98.12 69 LEU A CA 1
ATOM 520 C C . LEU A 1 69 ? -16.314 3.058 24.072 1.00 98.12 69 LEU A C 1
ATOM 522 O O . LEU A 1 69 ? -16.343 3.223 25.295 1.00 98.12 69 LEU A O 1
ATOM 526 N N . GLN A 1 70 ? -17.396 2.720 23.369 1.00 97.75 70 GLN A N 1
ATOM 527 C CA . GLN A 1 70 ? -18.710 2.500 23.965 1.00 97.75 70 GLN A CA 1
ATOM 528 C C . GLN A 1 70 ? -18.702 1.307 24.931 1.00 97.75 70 GLN A C 1
ATOM 530 O O . GLN A 1 70 ? -19.219 1.418 26.048 1.00 97.75 70 GLN A O 1
ATOM 535 N N . ASP A 1 71 ? -18.063 0.202 24.551 1.00 97.38 71 ASP A N 1
ATOM 536 C CA . ASP A 1 71 ? -17.894 -0.981 25.398 1.00 97.38 71 ASP A CA 1
ATOM 537 C C . ASP A 1 71 ? -17.101 -0.645 26.660 1.00 97.38 71 ASP A C 1
ATOM 539 O O . ASP A 1 71 ? -17.504 -0.977 27.783 1.00 97.38 71 ASP A O 1
ATOM 543 N N . LYS A 1 72 ? -16.002 0.104 26.501 1.00 97.31 72 LYS A N 1
ATOM 544 C CA . LYS A 1 72 ? -15.207 0.565 27.637 1.00 97.31 72 LYS A CA 1
ATOM 545 C C . LYS A 1 72 ? -16.030 1.451 28.570 1.00 97.31 72 LYS A C 1
ATOM 547 O O . LYS A 1 72 ? -15.999 1.231 29.783 1.00 97.31 72 LYS A O 1
ATOM 552 N N . ALA A 1 73 ? -16.797 2.400 28.037 1.00 96.75 73 ALA A N 1
ATOM 553 C CA . ALA A 1 73 ? -17.660 3.276 28.826 1.00 96.75 73 ALA A CA 1
ATOM 554 C C . ALA A 1 73 ? -18.729 2.490 29.607 1.00 96.75 73 ALA A C 1
ATOM 556 O O . ALA A 1 73 ? -18.954 2.760 30.789 1.00 96.75 73 ALA A O 1
ATOM 557 N N . ASN A 1 74 ? -19.350 1.489 28.980 1.00 96.62 74 ASN A N 1
ATOM 558 C CA . ASN A 1 74 ? -20.345 0.629 29.622 1.00 96.62 74 ASN A CA 1
ATOM 559 C C . ASN A 1 74 ? -19.737 -0.194 30.767 1.00 96.62 74 ASN A C 1
ATOM 561 O O . ASN A 1 74 ? -20.322 -0.252 31.850 1.00 96.62 74 ASN A O 1
ATOM 565 N N . SER A 1 75 ? -18.537 -0.753 30.572 1.00 95.81 75 SER A N 1
ATOM 566 C CA . SER A 1 75 ? -17.833 -1.506 31.622 1.00 95.81 75 SER A CA 1
ATOM 567 C C . SER A 1 75 ? -17.554 -0.666 32.872 1.00 95.81 75 SER A C 1
ATOM 569 O O . SER A 1 75 ? -17.692 -1.153 33.989 1.00 95.81 75 SER A O 1
ATOM 571 N N . LEU A 1 76 ? -17.224 0.619 32.702 1.00 94.81 76 LEU A N 1
ATOM 572 C CA . LEU A 1 76 ? -16.918 1.514 33.820 1.00 94.81 76 LEU A CA 1
ATOM 573 C C . LEU A 1 76 ? -18.178 1.897 34.607 1.00 94.81 76 LEU A C 1
ATOM 575 O O . LEU A 1 76 ? -18.129 2.001 35.832 1.00 94.81 76 LEU A O 1
ATOM 579 N N . LYS A 1 77 ? -19.324 2.049 33.930 1.00 85.19 77 LYS A N 1
ATOM 580 C CA . LYS A 1 77 ? -20.614 2.304 34.593 1.00 85.19 77 LYS A CA 1
ATOM 581 C C . LYS A 1 77 ? -21.048 1.136 35.481 1.00 85.19 77 LYS A C 1
ATOM 583 O O . LYS A 1 77 ? -21.555 1.377 36.568 1.00 85.19 77 LYS A O 1
ATOM 588 N N . LEU A 1 78 ? -20.818 -0.105 35.045 1.00 70.88 78 LEU A N 1
ATOM 589 C CA . LEU A 1 78 ? -21.182 -1.311 35.801 1.00 70.88 78 LEU A CA 1
ATOM 590 C C . LEU A 1 78 ? -20.326 -1.533 37.057 1.00 70.88 78 LEU A C 1
ATOM 592 O O . LEU A 1 78 ? -20.814 -2.115 38.012 1.00 70.88 78 LEU A O 1
ATOM 596 N N . VAL A 1 79 ? -19.073 -1.067 37.073 1.00 65.38 79 VAL A N 1
ATOM 597 C CA . VAL A 1 79 ? -18.163 -1.199 38.232 1.00 65.38 79 VAL A CA 1
ATOM 598 C C . VAL A 1 79 ? -18.463 -0.171 39.336 1.00 65.38 79 VAL A C 1
ATOM 600 O O . VAL A 1 79 ? -17.992 -0.314 40.460 1.00 65.38 79 VAL A O 1
ATOM 603 N N . THR A 1 80 ? -19.237 0.873 39.027 1.00 60.50 80 THR A N 1
ATOM 604 C CA . THR A 1 80 ? -19.528 1.982 39.956 1.00 60.50 80 THR A CA 1
ATOM 605 C C . THR A 1 80 ? -20.873 1.813 40.693 1.00 60.50 80 THR A C 1
ATOM 607 O O . THR A 1 80 ? -21.232 2.671 41.497 1.00 60.50 80 THR A O 1
ATOM 610 N N . LEU A 1 81 ? -21.617 0.730 40.424 1.00 52.16 81 LEU A N 1
ATOM 611 C CA . LEU A 1 81 ? -22.869 0.336 41.095 1.00 52.16 81 LEU A CA 1
ATOM 612 C C . LEU A 1 81 ? -22.622 -0.844 42.040 1.00 52.16 81 LEU A C 1
ATOM 614 O O . LEU A 1 81 ? -23.283 -0.872 43.100 1.00 52.16 81 LEU A O 1
#

Secondary structure (DSSP, 8-state):
-----HHHHHHHHHH------TTSSHHHHHHHHHHHHHTT--HHHHHHHHHHHHHHHHHHHHHHHHHHHHHHHHHHHHHT-

pLDDT: mean 95.31, std 7.93, range [52.16, 98.69]

Sequence (81 aa):
VSTMPDQALQAFLDHGVVSRSIDSNVAEGESVYGDLEKLGIDWNEVGSQLEVEGVDSFMKSFDSLLNTLQDKANSLKLVTL

Radius of gyration: 21.97 Å; Cα contacts (8 Å, |Δi|>4): 9; chains: 1; bounding box: 43×18×64 Å

Solvent-accessible surface area (backbone atoms only — not comparable to full-atom values): 4937 Å² total; per-residue (Å²): 138,85,91,68,57,70,71,59,48,51,50,40,73,76,73,52,81,93,72,90,54,93,81,49,64,56,71,58,55,54,48,53,55,54,54,41,41,74,74,69,50,56,66,68,58,53,52,54,50,52,50,53,54,48,53,52,51,53,50,53,54,49,52,52,50,53,50,54,51,51,53,53,54,53,55,54,59,64,75,76,110

=== Feature glossary ===
The record interleaves many kinds of information about one protein. Here is each kind framed as the question it answers.

Q: What known structures does this most resemble?
A: Structural nearest neighbors (via Foldseek easy-search vs the PDB). Reported per hit: target PDB id, E-value, and alignment TM-score. A TM-score above ~0.5 is the conventional threshold for 'same fold'.

Q: Where is each backbone atom in 3D?
A: The mmCIF table is the protein's shape written out atom by atom. For each backbone N, Cα, C, and carbonyl O, it records an (x, y, z) coordinate triple in Å plus the residue type, chain letter, and residue number.

Q: What are the backbone torsion angles?
A: The φ/ψ torsion pair specifies the backbone conformation at each residue. φ rotates about the N–Cα bond, ψ about the Cα–C bond. Steric clashes forbid most of the (φ, ψ) plane — the allowed regions (α-helix basin, β-sheet basin, left-handed helix) are the Ramachandran-allowed regions.

Q: Which residues are buried vs exposed?
A: Solvent-accessible surface area (SASA) is the area in Å² traced out by the centre of a 1.4 Å probe sphere (a water molecule) rolled over the protein's van der Waals surface (Shrake–Rupley / Lee–Richards construction). Buried residues have near-zero SASA; fully exposed residues can exceed 200 Å². The total SASA scales roughly with the number of surface residues.

Q: How confident is the AlphaFold model at each residue?
A: pLDDT is the predicted lDDT-Cα score: AlphaFold's confidence that the local environment of each residue (all inter-atomic distances within 15 Å) is correctly placed. It is a per-residue number between 0 and 100, with higher meaning more reliable.

Q: What does the local fold look like, residue by residue?
A: 3Di is Foldseek's structural alphabet. Each residue is assigned one of twenty discrete states based on how its Cα sits relative to its spatial (not sequential) neighbors. Aligning 3Di strings finds structural homologs roughly as well as full 3D superposition, but orders of magnitude faster.

Q: How big and how compact is the whole molecule?
A: Radius of gyration (Rg) is the root-mean-square distance of Cα atoms from their centroid — a single number for overall size and compactness. A globular domain of N residues has Rg ≈ 2.2·N^0.38 Å; an extended or disordered chain has a much larger Rg. The Cα contact count is the number of residue pairs whose Cα atoms are within 8 Å and are more than four positions apart in sequence — a standard proxy for tertiary packing density. The bounding box is the smallest axis-aligned box enclosing all Cα atoms.

Q: Which residues are in helices, strands, or loops?
A: DSSP 8-state secondary structure assigns each residue one of H (α-helix), G (3₁₀-helix), I (π-helix), E (extended β-strand), B (isolated β-bridge), T (hydrogen-bonded turn), S (bend), or '-' (coil). The assignment is computed from backbone hydrogen-bond geometry via the Kabsch–Sander algorithm.

Q: How mobile is each atom in the crystal?
A: Crystallographic B-factors measure how much each atom's electron density is smeared out, in Å². They rise in mobile loops and surface residues and fall in the buried interior. In AlphaFold models this column is repurposed to hold pLDDT instead.

Q: What if only a Cα trace is available?
A: P-SEA three-state annotation labels each residue as helix, strand, or coil based purely on the geometry of the Cα trace. It serves as a fallback when the full backbone (and thus DSSP) is unavailable.

Q: What family and function is it annotated with?
A: Database cross-references. InterPro integrates a dozen domain/family signature databases into unified entries with residue-range hits. GO terms attach function/process/location labels with evidence codes. CATH codes position the fold in a four-level structural taxonomy. Organism is the NCBI-taxonomy species name.

Q: Are the domains correctly placed relative to each other?
A: Predicted Aligned Error (PAE) is an AlphaFold confidence matrix: entry (i, j) is the expected error in the posit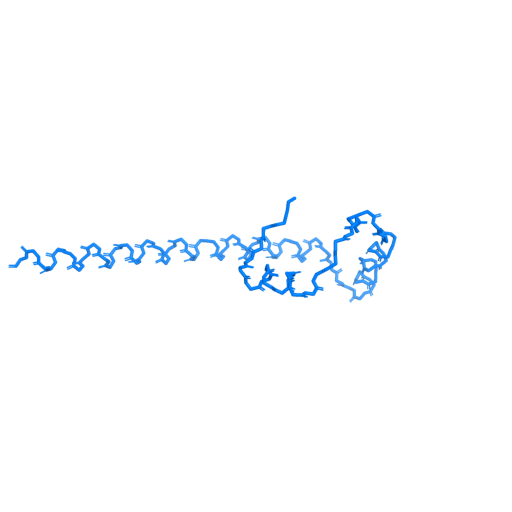ion of residue j, in ångströms, when the prediction is superimposed on the true structure at residue i. Low PAE within a block of residues means that block is internally rigid and well-predicted; high PAE between two blocks means their relative placement is uncertain even if each block individually is confident.

Q: What do the diagnostic plots show?
A: Three diagnostic plots accompany the record. The Cα contact map visualizes the tertiary structure as a 2D adjacency matrix (8 Å cutoff, sequence-local contacts suppressed). The Ramachandran plot shows the distribution of backbone (φ, ψ) torsions, with points in the α and β basins reflecting secondary structure content. The PAE plot shows AlphaFold's inter-residue confidence as a color matrix.

Q: What is the amino-acid chain?
A: Primary structure: the covalent order of the twenty standard amino acids along the backbone. Two proteins with the same sequence will (almost always) fold to the same structure; two with 30% identity often share a fold but not the details.

Q: What do the rendered images show?
A: The six renders are orthographic views along the three Cartesian axes in both directions. Representation (cartoon, sticks, or surface) and color scheme (sequence-rainbow or by-chain) vary across proteins so the training set covers all the common visualization conventions.